Protein AF-A0A7C1AAB8-F1 (afdb_monomer_lite)

Radius of gyration: 16.49 Å; chains: 1; bounding box: 40×40×43 Å

Secondary structure (DSSP, 8-state):
--HHHHHHHHHHHHHHHHHHHIIIIIHHH-S--TT--HHHHHHHHHHHHHHHHHHHHHHHHTT--HHHHHHHHHHHHHHHIIIIIS--TTSSTTHHHHIIIIIIIIIIIIIIIIIIHHHHHHHS-HHHHHHHHHHHHHHHHHHHHHHHHHH-----HHHHHHHHHHHHHHHHH-

Sequence (174 aa):
MNAARLLRRTVAIGALGAISVVYSEALFWARWRPDDSVGGYLVTWAAYSLVAYLTLTAIEHFGVRGVLGIALAGAVFGWLVEGAVAVTLYEDLPWSISWTPLAWHGLFTVVFGWFLVPRALAAWPLRRLVRWSVLVGAVWGIWAITWRAQDGSWTPISSFGFFAFGAAAVLVLG

Foldseek 3Di:
DDPVVVVVLLVVLLLLLLLLCLQQPCLQQLFDDPPDDPVLVVVSSVQSSVLSVVLVVVCVVVVQDDLVSQLVSQLSSLCCCCVPPVVQCPVDPPCSSDPSSRVRSRCRSRVVRVPVVVVCVVPPDPVVVVVVVVVSLVVSVVSNCVVVVVVVDDQDPVRSVVSVVVSVVSNVVD

Structure (mmCIF, N/CA/C/O backbone):
data_AF-A0A7C1AAB8-F1
#
_entry.id   AF-A0A7C1AAB8-F1
#
loop_
_atom_site.group_PDB
_atom_site.id
_atom_site.type_symbol
_atom_site.label_atom_id
_atom_site.label_alt_id
_atom_site.label_comp_id
_atom_site.label_asym_id
_atom_site.label_entity_id
_atom_site.label_seq_id
_atom_site.pdbx_PDB_ins_code
_atom_site.Cartn_x
_atom_site.Cartn_y
_atom_site.Cartn_z
_atom_site.occupancy
_atom_site.B_iso_or_equiv
_atom_site.auth_seq_id
_atom_site.auth_comp_id
_atom_site.auth_asym_id
_atom_site.auth_atom_id
_atom_site.pdbx_PDB_model_num
ATOM 1 N N . MET A 1 1 ? -8.752 21.338 20.020 1.00 67.25 1 MET A N 1
ATOM 2 C CA . MET A 1 1 ? -8.125 19.992 20.013 1.00 67.25 1 MET A CA 1
ATOM 3 C C . MET A 1 1 ? -6.715 20.132 20.584 1.00 67.25 1 MET A C 1
ATOM 5 O O . MET A 1 1 ? -6.028 21.041 20.151 1.00 67.25 1 MET A O 1
ATOM 9 N N . ASN A 1 2 ? -6.295 19.336 21.577 1.00 90.00 2 ASN A N 1
ATOM 10 C CA . ASN A 1 2 ? -4.953 19.478 22.180 1.00 90.00 2 ASN A CA 1
ATOM 11 C C . ASN A 1 2 ? -3.857 19.031 21.182 1.00 90.00 2 ASN A C 1
ATOM 13 O O . ASN A 1 2 ? -4.051 18.033 20.482 1.00 90.00 2 ASN A O 1
ATOM 17 N N . ALA A 1 3 ? -2.725 19.742 21.137 1.00 89.50 3 ALA A N 1
ATOM 18 C CA . ALA A 1 3 ? -1.562 19.482 20.284 1.00 89.50 3 ALA A CA 1
ATOM 19 C C . ALA A 1 3 ? -1.106 18.011 20.305 1.00 89.50 3 ALA A C 1
ATOM 21 O O . ALA A 1 3 ? -0.850 17.431 19.253 1.00 89.50 3 ALA A O 1
ATOM 22 N N . ALA A 1 4 ? -1.118 17.359 21.472 1.00 90.62 4 ALA A N 1
ATOM 23 C CA . ALA A 1 4 ? -0.752 15.945 21.591 1.00 90.62 4 ALA A CA 1
ATOM 24 C C . ALA A 1 4 ? -1.684 15.002 20.801 1.00 90.62 4 ALA A C 1
ATOM 26 O O . ALA A 1 4 ? -1.244 13.988 20.259 1.00 90.62 4 ALA A O 1
ATOM 27 N N . ARG A 1 5 ? -2.982 15.329 20.709 1.00 91.06 5 ARG A N 1
ATOM 28 C CA . ARG A 1 5 ? -3.957 14.541 19.937 1.00 91.06 5 ARG A CA 1
ATOM 29 C C . ARG A 1 5 ? -3.778 14.758 18.436 1.00 91.06 5 ARG A C 1
ATOM 31 O O . ARG A 1 5 ? -3.906 13.798 17.682 1.00 91.06 5 ARG A O 1
ATOM 38 N N . LEU A 1 6 ? -3.487 15.992 18.021 1.00 90.81 6 LEU A N 1
ATOM 39 C CA . LEU A 1 6 ? -3.188 16.303 16.624 1.00 90.81 6 LEU A CA 1
ATOM 40 C C . LEU A 1 6 ? -1.941 15.542 16.166 1.00 90.81 6 LEU A C 1
ATOM 42 O O . LEU A 1 6 ? -2.015 14.813 15.186 1.00 90.81 6 LEU A O 1
ATOM 46 N N . LEU A 1 7 ? -0.852 15.618 16.939 1.00 92.25 7 LEU A N 1
ATOM 47 C CA . LEU A 1 7 ? 0.397 14.921 16.634 1.00 92.25 7 LEU A CA 1
ATOM 48 C C . LEU A 1 7 ? 0.189 13.410 16.473 1.00 92.25 7 LEU A C 1
ATOM 50 O O . LEU A 1 7 ? 0.612 12.840 15.474 1.00 92.25 7 LEU A O 1
ATOM 54 N N . ARG A 1 8 ? -0.518 12.761 17.410 1.00 91.50 8 ARG A N 1
ATOM 55 C CA . ARG A 1 8 ? -0.819 11.320 17.311 1.00 91.50 8 ARG A CA 1
ATOM 56 C C . ARG A 1 8 ? -1.592 10.964 16.043 1.00 91.50 8 ARG A C 1
ATOM 58 O O . ARG A 1 8 ? -1.302 9.941 15.436 1.00 91.50 8 ARG A O 1
ATOM 65 N N . ARG A 1 9 ? -2.566 11.791 15.645 1.00 91.06 9 ARG A N 1
ATOM 66 C CA . ARG A 1 9 ? -3.333 11.578 14.407 1.00 91.06 9 ARG A CA 1
ATOM 67 C C . ARG A 1 9 ? -2.448 11.724 13.178 1.00 91.06 9 ARG A C 1
ATOM 69 O O . ARG A 1 9 ? -2.485 10.855 12.320 1.00 91.06 9 ARG A O 1
ATOM 76 N N . THR A 1 10 ? -1.632 12.773 13.120 1.00 93.44 10 THR A N 1
ATOM 77 C CA . THR A 1 10 ? -0.701 12.997 12.009 1.00 93.44 10 THR A CA 1
ATOM 78 C C . THR A 1 10 ? 0.292 11.847 11.871 1.00 93.44 10 THR A C 1
ATOM 80 O O . THR A 1 10 ? 0.478 11.343 10.770 1.00 93.44 10 THR A O 1
ATOM 83 N N . VAL A 1 11 ? 0.874 11.381 12.981 1.00 93.69 11 VAL A N 1
ATOM 84 C CA . VAL A 1 11 ? 1.791 10.231 12.980 1.00 93.69 11 VAL A CA 1
ATOM 85 C C . VAL A 1 11 ? 1.079 8.963 12.514 1.00 93.69 11 VAL A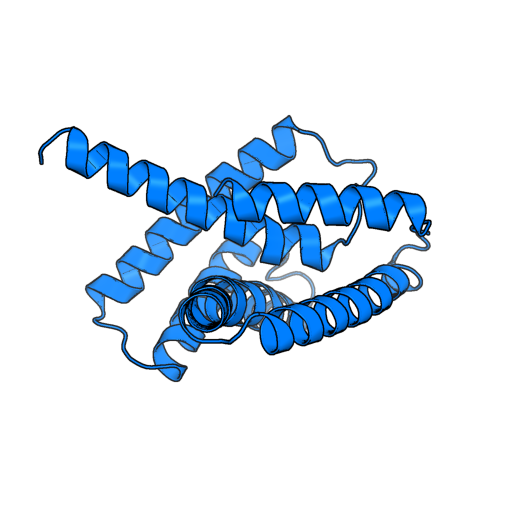 C 1
ATOM 87 O O . VAL A 1 11 ? 1.595 8.278 11.643 1.00 93.69 11 VAL A O 1
ATOM 90 N N . ALA A 1 12 ? -0.125 8.677 13.021 1.00 92.38 12 ALA A N 1
ATOM 91 C CA . ALA A 1 12 ? -0.886 7.497 12.608 1.00 92.38 12 ALA A CA 1
ATOM 92 C C . ALA A 1 12 ? -1.261 7.523 11.115 1.00 92.38 12 ALA A C 1
ATOM 94 O O . ALA A 1 12 ? -1.197 6.496 10.446 1.00 92.38 12 ALA A O 1
ATOM 95 N N . ILE A 1 13 ? -1.624 8.692 10.580 1.00 95.38 13 ILE A N 1
ATOM 96 C CA . ILE A 1 13 ? -1.908 8.867 9.150 1.00 95.38 13 ILE A CA 1
ATOM 97 C C . ILE A 1 13 ? -0.631 8.674 8.324 1.00 95.38 13 ILE A C 1
ATOM 99 O O . ILE A 1 13 ? -0.667 7.976 7.316 1.00 95.38 13 ILE A O 1
ATOM 103 N N . GLY A 1 14 ? 0.496 9.243 8.762 1.00 96.12 14 GLY A N 1
ATOM 104 C CA . GLY A 1 14 ? 1.788 9.081 8.093 1.00 96.12 14 GLY A CA 1
ATOM 105 C C . GLY A 1 14 ? 2.273 7.629 8.085 1.00 96.12 14 GLY A C 1
ATOM 106 O O . GLY A 1 14 ? 2.720 7.140 7.049 1.00 96.12 14 GLY A O 1
ATOM 107 N N . ALA A 1 15 ? 2.122 6.921 9.204 1.00 94.75 15 ALA A N 1
ATOM 108 C CA . ALA A 1 15 ? 2.376 5.487 9.315 1.00 94.75 15 ALA A CA 1
ATOM 109 C C . ALA A 1 15 ? 1.510 4.686 8.336 1.00 94.75 15 ALA A C 1
ATOM 111 O O . ALA A 1 15 ? 2.015 3.874 7.563 1.00 94.75 15 ALA A O 1
ATOM 112 N N . LEU A 1 16 ? 0.205 4.971 8.297 1.00 94.88 16 LEU A N 1
ATOM 113 C CA . LEU A 1 16 ? -0.710 4.299 7.381 1.00 94.88 16 LEU A CA 1
ATOM 114 C C . LEU A 1 16 ? -0.386 4.601 5.914 1.00 94.88 16 LEU A C 1
ATOM 116 O O . LEU A 1 16 ? -0.481 3.713 5.069 1.00 94.88 16 LEU A O 1
ATOM 120 N N . GLY A 1 17 ? 0.050 5.823 5.607 1.00 96.69 17 GLY A N 1
ATOM 121 C CA . GLY A 1 17 ? 0.579 6.187 4.298 1.00 96.69 17 GLY A CA 1
ATOM 122 C C . GLY A 1 17 ? 1.818 5.371 3.932 1.00 96.69 17 GLY A C 1
ATOM 123 O O . GLY A 1 17 ? 1.878 4.830 2.833 1.00 96.69 17 GLY A O 1
ATOM 124 N N . ALA A 1 18 ? 2.770 5.201 4.855 1.00 96.00 18 ALA A N 1
ATOM 125 C CA . ALA A 1 18 ? 3.978 4.401 4.635 1.00 96.00 18 ALA A CA 1
ATOM 126 C C . ALA A 1 18 ? 3.652 2.918 4.396 1.00 96.00 18 ALA A C 1
ATOM 128 O O . ALA A 1 18 ? 4.129 2.326 3.428 1.00 96.00 18 ALA A O 1
ATOM 129 N N . ILE A 1 19 ? 2.759 2.348 5.213 1.00 95.62 19 ILE A N 1
ATOM 130 C CA . ILE A 1 19 ? 2.196 1.006 5.007 1.00 95.62 19 ILE A CA 1
ATOM 131 C C . ILE A 1 19 ? 1.572 0.907 3.613 1.00 95.62 19 ILE A C 1
ATOM 133 O O . ILE A 1 19 ? 1.798 -0.064 2.892 1.00 95.62 19 ILE A O 1
ATOM 137 N N . SER A 1 20 ? 0.816 1.927 3.211 1.00 96.88 20 SER A N 1
ATOM 138 C CA . SER A 1 20 ? 0.129 1.929 1.925 1.00 96.88 20 SER A CA 1
ATOM 139 C C . SER A 1 20 ? 1.083 1.993 0.739 1.00 96.88 20 SER A C 1
ATOM 141 O O . SER A 1 20 ? 0.846 1.282 -0.232 1.00 96.88 20 SER A O 1
ATOM 143 N N . VAL A 1 21 ? 2.174 2.761 0.828 1.00 96.44 21 VAL A N 1
ATOM 144 C CA . VAL A 1 21 ? 3.249 2.768 -0.180 1.00 96.44 21 VAL A CA 1
ATOM 145 C C . VAL A 1 21 ? 3.896 1.391 -0.291 1.00 96.44 21 VAL A C 1
ATOM 147 O O . VAL A 1 21 ? 4.138 0.919 -1.398 1.00 96.44 21 VAL A O 1
ATOM 150 N N . VAL A 1 22 ? 4.143 0.702 0.827 1.00 95.56 22 VAL A N 1
ATOM 151 C CA . VAL A 1 22 ? 4.728 -0.644 0.774 1.00 95.56 22 VAL A CA 1
ATOM 152 C C . VAL A 1 22 ? 3.785 -1.624 0.077 1.00 95.56 22 VAL A C 1
ATOM 154 O O . VAL A 1 22 ? 4.197 -2.285 -0.872 1.00 95.56 22 VAL A O 1
ATOM 157 N N . TYR A 1 23 ? 2.522 -1.707 0.500 1.00 95.56 23 TYR A N 1
ATOM 158 C CA . TYR A 1 23 ? 1.575 -2.659 -0.092 1.00 95.56 23 TYR A CA 1
ATOM 159 C C . TYR A 1 23 ? 1.137 -2.301 -1.513 1.00 95.56 23 TYR A C 1
ATOM 161 O O . TYR A 1 23 ? 0.855 -3.206 -2.295 1.00 95.56 23 TYR A O 1
ATOM 169 N N . SER A 1 24 ? 1.127 -1.016 -1.861 1.00 95.56 24 SER A N 1
ATOM 170 C CA . SER A 1 24 ? 0.674 -0.564 -3.177 1.00 95.56 24 SER A CA 1
ATOM 171 C C . SER A 1 24 ? 1.789 -0.468 -4.198 1.00 95.56 24 SER A C 1
ATOM 173 O O . SER A 1 24 ? 1.607 -0.932 -5.308 1.00 95.56 24 SER A O 1
ATOM 175 N N . GLU A 1 25 ? 2.931 0.118 -3.841 1.00 95.00 25 GLU A N 1
ATOM 176 C CA . GLU A 1 25 ? 4.015 0.385 -4.790 1.00 95.00 25 GLU A CA 1
ATOM 177 C C . GLU A 1 25 ? 5.107 -0.666 -4.656 1.00 95.00 25 GLU A C 1
ATOM 179 O O . GLU A 1 25 ? 5.440 -1.347 -5.622 1.00 95.00 25 GLU A O 1
ATOM 184 N N . ALA A 1 26 ? 5.648 -0.856 -3.449 1.00 94.19 26 ALA A N 1
ATOM 185 C CA . ALA A 1 26 ? 6.781 -1.759 -3.276 1.00 94.19 26 ALA A CA 1
ATOM 186 C C . ALA A 1 26 ? 6.390 -3.206 -3.602 1.00 94.19 26 ALA A C 1
ATOM 188 O O . ALA A 1 26 ? 7.099 -3.881 -4.347 1.00 94.19 26 ALA A O 1
ATOM 189 N N . LEU A 1 27 ? 5.241 -3.680 -3.115 1.00 93.94 27 LEU A N 1
ATOM 190 C CA . LEU A 1 27 ? 4.762 -5.016 -3.455 1.00 93.94 27 LEU A CA 1
ATOM 191 C C . LEU A 1 27 ? 4.413 -5.153 -4.943 1.00 93.94 27 LEU A C 1
ATOM 193 O O . LEU A 1 27 ? 4.680 -6.210 -5.513 1.00 93.94 27 LEU A O 1
ATOM 197 N N . PHE A 1 28 ? 3.871 -4.105 -5.575 1.00 93.56 28 PHE A N 1
ATOM 198 C CA . PHE A 1 28 ? 3.532 -4.129 -6.999 1.00 93.56 28 PHE A CA 1
ATOM 199 C C . PHE A 1 28 ? 4.781 -4.178 -7.871 1.00 93.56 28 PHE A C 1
ATOM 201 O O . PHE A 1 28 ? 4.947 -5.131 -8.621 1.00 93.56 28 PHE A O 1
ATOM 208 N N . TRP A 1 29 ? 5.693 -3.218 -7.737 1.00 93.19 29 TRP A N 1
ATOM 209 C CA . TRP A 1 29 ? 6.875 -3.122 -8.595 1.00 93.19 29 TRP A CA 1
ATOM 210 C C . TRP A 1 29 ? 7.962 -4.128 -8.227 1.00 93.19 29 TRP A C 1
ATOM 212 O O . TRP A 1 29 ? 8.724 -4.555 -9.091 1.00 93.19 29 TRP A O 1
ATOM 222 N N . ALA A 1 30 ? 8.043 -4.518 -6.952 1.00 92.88 30 ALA A N 1
ATOM 223 C CA . ALA A 1 30 ? 8.992 -5.499 -6.422 1.00 92.88 30 ALA A CA 1
ATOM 224 C C . ALA A 1 30 ? 10.479 -5.194 -6.705 1.00 92.88 30 ALA A C 1
ATOM 226 O O . ALA A 1 30 ? 11.336 -6.076 -6.600 1.00 92.88 30 ALA A O 1
ATOM 227 N N . ARG A 1 31 ? 10.801 -3.950 -7.071 1.00 92.19 31 ARG A N 1
ATOM 228 C CA . ARG A 1 31 ? 12.157 -3.459 -7.311 1.00 92.19 31 ARG A CA 1
ATOM 229 C C . ARG A 1 31 ? 12.200 -1.937 -7.270 1.00 92.19 31 ARG A C 1
ATOM 231 O O . ARG A 1 31 ? 11.181 -1.273 -7.424 1.00 92.19 31 ARG A O 1
ATOM 238 N N . TRP A 1 32 ? 13.418 -1.413 -7.191 1.00 90.88 32 TRP A N 1
ATOM 239 C CA . TRP A 1 32 ? 13.707 -0.030 -7.545 1.00 90.88 32 TRP A CA 1
ATOM 240 C C . TRP A 1 32 ? 13.734 0.121 -9.070 1.00 90.88 32 TRP A C 1
ATOM 242 O O . TRP A 1 32 ? 14.438 -0.633 -9.751 1.00 90.88 32 TRP A O 1
ATOM 252 N N . ARG A 1 33 ? 12.971 1.069 -9.612 1.00 90.38 33 ARG A N 1
ATOM 253 C CA . ARG A 1 33 ? 12.925 1.362 -11.052 1.00 90.38 33 ARG A CA 1
ATOM 254 C C . ARG A 1 33 ? 13.932 2.459 -11.422 1.00 90.38 33 ARG A C 1
ATOM 256 O O . ARG A 1 33 ? 14.304 3.246 -10.558 1.00 90.38 33 ARG A O 1
ATOM 263 N N . PRO A 1 34 ? 14.376 2.547 -12.688 1.00 87.69 34 PRO A N 1
ATOM 264 C CA . PRO A 1 34 ? 15.321 3.582 -13.116 1.00 87.69 34 PRO A CA 1
ATOM 265 C C . PRO A 1 34 ? 14.859 5.015 -12.815 1.00 87.69 34 PRO A C 1
ATOM 267 O O . PRO A 1 34 ? 15.679 5.845 -12.437 1.00 87.69 34 PRO A O 1
ATOM 270 N N . ASP A 1 35 ? 13.552 5.268 -12.917 1.00 89.56 35 ASP A N 1
ATOM 271 C CA . ASP A 1 35 ? 12.951 6.590 -12.699 1.00 89.56 35 ASP A CA 1
ATOM 272 C C . ASP A 1 35 ? 12.564 6.850 -11.232 1.00 89.56 35 ASP A C 1
ATOM 274 O O . ASP A 1 35 ? 12.103 7.940 -10.880 1.00 89.56 35 ASP A O 1
ATOM 278 N N . ASP A 1 36 ? 12.752 5.863 -10.351 1.00 92.44 36 ASP A N 1
ATOM 279 C CA . ASP A 1 36 ? 12.470 6.032 -8.933 1.00 92.44 36 ASP A CA 1
ATOM 280 C C . ASP A 1 36 ? 13.515 6.952 -8.284 1.00 92.44 36 ASP A C 1
ATOM 282 O O . ASP A 1 36 ? 14.723 6.873 -8.525 1.00 92.44 36 ASP A O 1
ATOM 286 N N . SER A 1 37 ? 13.048 7.807 -7.377 1.00 94.81 37 SER A N 1
ATOM 287 C CA . SER A 1 37 ? 13.895 8.679 -6.568 1.00 94.81 37 SER A CA 1
ATOM 288 C C . SER A 1 37 ? 13.368 8.762 -5.142 1.00 94.81 37 SER A C 1
ATOM 290 O O . SER A 1 37 ? 12.173 8.604 -4.893 1.00 94.81 37 SER A O 1
ATOM 292 N N . VAL A 1 38 ? 14.248 9.065 -4.184 1.00 92.38 38 VAL A N 1
ATOM 293 C CA . VAL A 1 38 ? 13.840 9.270 -2.782 1.00 92.38 38 VAL A CA 1
ATOM 294 C C . VAL A 1 38 ? 12.808 10.397 -2.676 1.00 92.38 38 VAL A C 1
ATOM 296 O O . VAL A 1 38 ? 11.811 10.252 -1.977 1.00 92.38 38 VAL A O 1
ATOM 299 N N . GLY A 1 39 ? 13.003 11.495 -3.418 1.00 95.44 39 GLY A N 1
ATOM 300 C CA . GLY A 1 39 ? 12.033 12.590 -3.492 1.00 95.44 39 GLY A CA 1
ATOM 301 C C . GLY A 1 39 ? 10.676 12.133 -4.035 1.00 95.44 39 GLY A C 1
ATOM 302 O O . GLY A 1 39 ? 9.647 12.458 -3.448 1.00 95.44 39 GLY A O 1
ATOM 303 N N . GLY A 1 40 ? 10.673 11.310 -5.088 1.00 94.69 40 GLY A N 1
ATOM 304 C CA . GLY A 1 40 ? 9.459 10.698 -5.632 1.00 94.69 40 GLY A CA 1
ATOM 305 C C . GLY A 1 40 ? 8.730 9.825 -4.610 1.00 94.69 40 GLY A C 1
ATOM 306 O O . GLY A 1 40 ? 7.521 9.970 -4.432 1.00 94.69 40 GLY A O 1
ATOM 307 N N . TYR A 1 41 ? 9.453 8.989 -3.858 1.00 93.19 41 TYR A N 1
ATOM 308 C CA . TYR A 1 41 ? 8.863 8.182 -2.783 1.00 93.19 41 TYR A CA 1
ATOM 309 C C . TYR A 1 41 ? 8.302 9.031 -1.636 1.00 93.19 41 TYR A C 1
ATOM 311 O O . TYR A 1 41 ? 7.264 8.675 -1.085 1.00 93.19 41 TYR A O 1
ATOM 319 N N . LEU A 1 42 ? 8.924 10.164 -1.291 1.00 95.56 42 LEU A N 1
ATOM 320 C CA . LEU A 1 42 ? 8.390 11.085 -0.278 1.00 95.56 42 LEU A CA 1
ATOM 321 C C . LEU A 1 42 ? 7.092 11.761 -0.735 1.00 95.56 42 LEU A C 1
ATOM 323 O O . LEU A 1 42 ? 6.149 11.869 0.049 1.00 95.56 42 LEU A O 1
ATOM 327 N N . VAL A 1 43 ? 7.021 12.183 -2.001 1.00 96.50 43 VAL A N 1
ATOM 328 C CA . VAL A 1 43 ? 5.789 12.732 -2.591 1.00 96.50 43 VAL A CA 1
ATOM 329 C C . VAL A 1 43 ? 4.699 11.664 -2.633 1.00 96.50 43 VAL A C 1
ATOM 331 O O . VAL A 1 43 ? 3.571 11.919 -2.214 1.00 96.50 43 VAL A O 1
ATOM 334 N N . THR A 1 44 ? 5.054 10.449 -3.053 1.00 95.69 44 THR A N 1
ATOM 335 C CA . THR A 1 44 ? 4.146 9.296 -3.074 1.00 95.69 44 THR A CA 1
ATOM 336 C C . THR A 1 44 ? 3.630 9.006 -1.666 1.00 95.69 44 THR A C 1
ATOM 338 O O . THR A 1 44 ? 2.426 8.951 -1.449 1.00 95.69 44 THR A O 1
ATOM 341 N N . TRP A 1 45 ? 4.504 8.945 -0.662 1.00 96.50 45 TRP A N 1
ATOM 342 C CA . TRP A 1 45 ? 4.115 8.783 0.739 1.00 96.50 45 TRP A CA 1
ATOM 343 C C . TRP A 1 45 ? 3.150 9.870 1.229 1.00 96.50 45 TRP A C 1
ATOM 345 O O . TRP A 1 45 ? 2.164 9.552 1.900 1.00 96.50 45 TRP A O 1
ATOM 355 N N . ALA A 1 46 ? 3.383 11.137 0.880 1.00 97.44 46 ALA A 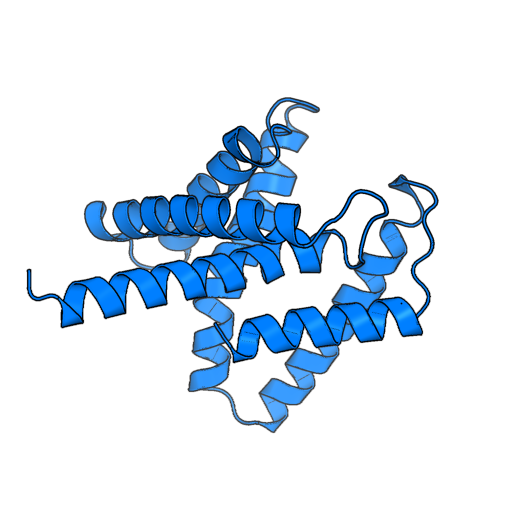N 1
ATOM 356 C CA . ALA A 1 46 ? 2.478 12.227 1.234 1.00 97.44 46 ALA A CA 1
ATOM 357 C C . ALA A 1 46 ? 1.102 12.075 0.560 1.00 97.44 46 ALA A C 1
ATOM 359 O O . ALA A 1 46 ? 0.074 12.222 1.226 1.00 97.44 46 ALA A O 1
ATOM 360 N N . ALA A 1 47 ? 1.071 11.716 -0.728 1.00 97.62 47 ALA A N 1
ATOM 361 C CA . ALA A 1 47 ? -0.164 11.451 -1.464 1.00 97.62 47 ALA A CA 1
ATOM 362 C C . ALA A 1 47 ? -0.942 10.277 -0.849 1.00 97.62 47 ALA A C 1
ATOM 364 O O . ALA A 1 47 ? -2.121 10.406 -0.524 1.00 97.62 47 ALA A O 1
ATOM 365 N N . TYR A 1 48 ? -0.263 9.164 -0.577 1.00 97.56 48 TYR A N 1
ATOM 366 C CA . TYR A 1 48 ? -0.846 7.992 0.071 1.00 97.56 48 TYR A CA 1
ATOM 367 C C . TYR A 1 48 ? -1.339 8.285 1.493 1.00 97.56 48 TYR A C 1
ATOM 369 O O . TYR A 1 48 ? -2.389 7.786 1.889 1.00 97.56 48 TYR A O 1
ATOM 377 N N . SER A 1 49 ? -0.642 9.137 2.248 1.00 97.44 49 SER A N 1
ATOM 378 C CA . SER A 1 49 ? -1.092 9.603 3.567 1.00 97.44 49 SER A CA 1
ATOM 379 C C . SER A 1 49 ? -2.386 10.419 3.470 1.00 97.44 49 SER A C 1
ATOM 381 O O . SER A 1 49 ? -3.298 10.236 4.277 1.00 97.44 49 SER A O 1
ATOM 383 N N . LEU A 1 50 ? -2.506 11.290 2.461 1.00 97.44 50 LEU A N 1
ATOM 384 C CA . LEU A 1 50 ? -3.731 12.049 2.203 1.00 97.44 50 LEU A CA 1
ATOM 385 C C . LEU A 1 50 ? -4.893 11.124 1.819 1.00 97.44 50 LEU A C 1
ATOM 387 O O . LEU A 1 50 ? -5.969 11.221 2.408 1.00 97.44 50 LEU A O 1
ATOM 391 N N . VAL A 1 51 ? -4.683 10.194 0.884 1.00 97.75 51 VAL A N 1
ATOM 392 C CA . VAL A 1 51 ? -5.721 9.230 0.478 1.00 97.75 51 VAL A CA 1
ATOM 393 C C . VAL A 1 51 ? -6.121 8.331 1.654 1.00 97.75 51 VAL A C 1
ATOM 395 O O . VAL A 1 51 ? -7.310 8.066 1.856 1.00 97.75 51 VAL A O 1
ATOM 398 N N . ALA A 1 52 ? -5.160 7.926 2.490 1.00 96.44 52 ALA A N 1
ATOM 399 C CA . ALA A 1 52 ? -5.429 7.169 3.706 1.00 96.44 52 ALA A CA 1
ATOM 400 C C . ALA A 1 52 ? -6.296 7.960 4.695 1.00 96.44 52 ALA A C 1
ATOM 402 O O . ALA A 1 52 ? -7.285 7.434 5.207 1.00 96.44 52 ALA A O 1
ATOM 403 N N . TYR A 1 53 ? -5.989 9.242 4.909 1.00 96.44 53 TYR A N 1
ATOM 404 C CA . TYR A 1 53 ? -6.811 10.134 5.725 1.00 96.44 53 TYR A CA 1
ATOM 405 C C . TYR A 1 53 ? -8.244 10.263 5.194 1.00 96.44 53 TYR A C 1
ATOM 407 O O . TYR A 1 53 ? -9.193 10.123 5.969 1.00 96.44 53 TYR A O 1
ATOM 415 N N . LEU A 1 54 ? -8.418 10.492 3.889 1.00 96.12 54 LEU A N 1
ATOM 416 C CA . LEU A 1 54 ? -9.742 10.604 3.267 1.00 96.12 54 LEU A CA 1
ATOM 417 C C . LEU A 1 54 ? -10.543 9.306 3.427 1.00 96.12 54 LEU A C 1
ATOM 419 O O . LEU A 1 54 ? -11.712 9.337 3.807 1.00 96.12 54 LEU A O 1
ATOM 423 N N . THR A 1 55 ? -9.891 8.163 3.218 1.00 95.75 55 THR A N 1
ATOM 424 C CA . THR A 1 55 ? -10.515 6.839 3.335 1.00 95.75 55 THR A CA 1
ATOM 425 C C . THR A 1 55 ? -10.925 6.536 4.773 1.00 95.75 55 THR A C 1
ATOM 427 O O . THR A 1 55 ? -12.055 6.117 5.014 1.00 95.75 55 THR A O 1
ATOM 430 N N . LEU A 1 56 ? -10.049 6.790 5.752 1.00 93.75 56 LEU A N 1
ATOM 431 C CA . LEU A 1 56 ? -10.388 6.639 7.169 1.00 93.75 56 LEU A CA 1
ATOM 432 C C . LEU A 1 56 ? -11.518 7.581 7.588 1.00 93.75 56 LEU A C 1
ATOM 434 O O . LEU A 1 56 ? -12.409 7.168 8.326 1.00 93.75 56 LEU A O 1
ATOM 438 N N . THR A 1 57 ? -11.508 8.818 7.087 1.00 94.56 57 THR A N 1
ATOM 439 C CA . THR A 1 57 ? -12.580 9.789 7.334 1.00 94.56 57 THR A CA 1
ATOM 440 C C . THR A 1 57 ? -13.909 9.276 6.786 1.00 94.56 57 THR A C 1
ATOM 442 O O . THR A 1 57 ? -14.919 9.360 7.477 1.00 94.56 57 THR A O 1
ATOM 445 N N . ALA A 1 58 ? -13.922 8.680 5.590 1.00 93.56 58 ALA A N 1
ATOM 446 C CA . ALA A 1 58 ? -15.119 8.060 5.029 1.00 93.56 58 ALA A CA 1
ATOM 447 C C . ALA A 1 58 ? -15.583 6.849 5.860 1.00 93.56 58 ALA A C 1
ATOM 449 O O . ALA A 1 58 ? -16.762 6.750 6.193 1.00 93.56 58 ALA A O 1
ATOM 450 N N . ILE A 1 59 ? -14.662 5.960 6.250 1.00 94.50 59 ILE A N 1
ATOM 451 C CA . ILE A 1 59 ? -14.950 4.805 7.119 1.00 94.50 59 ILE A CA 1
ATOM 452 C C . ILE A 1 59 ? -15.608 5.259 8.427 1.00 94.50 59 ILE A C 1
ATOM 454 O O . ILE A 1 59 ? -16.616 4.683 8.837 1.00 94.50 59 ILE A O 1
ATOM 458 N N . GLU A 1 60 ? -15.052 6.287 9.071 1.00 94.38 60 GLU A N 1
ATOM 459 C CA . GLU A 1 60 ? -15.574 6.839 10.320 1.00 94.38 60 GLU A CA 1
ATOM 460 C C . GLU A 1 60 ? -16.938 7.509 10.108 1.00 94.38 60 GLU A C 1
ATOM 462 O O . GLU A 1 60 ? -17.890 7.195 10.821 1.00 94.38 60 GLU A O 1
ATOM 467 N N . HIS A 1 61 ? -17.056 8.379 9.100 1.00 96.06 61 HIS A N 1
ATOM 468 C CA . HIS A 1 61 ? -18.267 9.155 8.830 1.00 96.06 61 HIS A CA 1
ATOM 469 C C . HIS A 1 61 ? -19.471 8.277 8.470 1.00 96.06 61 HIS A C 1
ATOM 471 O O . HIS A 1 61 ? -20.563 8.484 8.993 1.00 96.06 61 HIS A O 1
ATOM 477 N N . PHE A 1 62 ? -19.270 7.267 7.620 1.00 95.31 62 PHE A N 1
ATOM 478 C CA . PHE A 1 62 ? -20.329 6.339 7.216 1.00 95.31 62 PHE A CA 1
ATOM 479 C C . PHE A 1 62 ? -20.500 5.160 8.183 1.00 95.31 62 PHE A C 1
ATOM 481 O O . PHE A 1 62 ? -21.320 4.277 7.937 1.00 95.31 62 PHE A O 1
ATOM 488 N N . GLY A 1 63 ? -19.740 5.121 9.284 1.00 95.06 63 GLY A N 1
ATOM 489 C CA . GLY A 1 63 ? -19.844 4.066 10.290 1.00 95.06 63 GLY A CA 1
ATOM 490 C C . GLY A 1 63 ? -19.570 2.672 9.724 1.00 95.06 63 GLY A C 1
ATOM 491 O O . GLY A 1 63 ? -20.233 1.708 10.112 1.00 95.06 63 GLY A O 1
ATOM 492 N N . VAL A 1 64 ? -18.615 2.562 8.796 1.00 93.81 64 VAL A N 1
ATOM 493 C CA . VAL A 1 64 ? -18.300 1.323 8.081 1.00 93.81 64 VAL A CA 1
ATO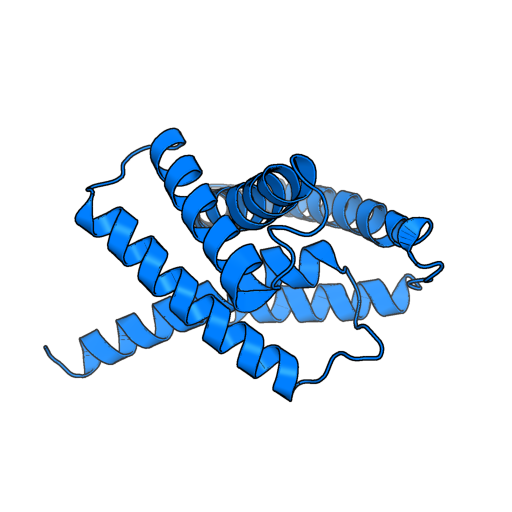M 494 C C . VAL A 1 64 ? -17.848 0.246 9.066 1.00 93.81 64 VAL A C 1
ATOM 496 O O . VAL A 1 64 ? -16.889 0.412 9.822 1.00 93.81 64 VAL A O 1
ATOM 499 N N . ARG A 1 65 ? -18.547 -0.893 9.051 1.00 90.12 65 ARG A N 1
ATOM 500 C CA . ARG A 1 65 ? -18.289 -2.041 9.928 1.00 90.12 65 ARG A CA 1
ATOM 501 C C . ARG A 1 65 ? -18.249 -3.332 9.116 1.00 90.12 65 ARG A C 1
ATOM 503 O O . ARG A 1 65 ? -19.015 -3.515 8.175 1.00 90.12 65 ARG A O 1
ATOM 510 N N . GLY A 1 66 ? -17.378 -4.252 9.525 1.00 90.81 66 GLY A N 1
ATOM 511 C CA . GLY A 1 66 ? -17.237 -5.565 8.894 1.00 90.81 66 GLY A CA 1
ATOM 512 C C . GLY A 1 66 ? -16.398 -5.566 7.612 1.00 90.81 66 GLY A C 1
ATOM 513 O O . GLY A 1 66 ? -15.999 -4.528 7.091 1.00 90.81 66 GLY A O 1
ATOM 514 N N . VAL A 1 67 ? -16.102 -6.770 7.120 1.00 89.88 67 VAL A N 1
ATOM 515 C CA . VAL A 1 67 ? -15.126 -6.990 6.037 1.00 89.88 67 VAL A CA 1
ATOM 516 C C . VAL A 1 67 ? -15.612 -6.445 4.692 1.00 89.88 67 VAL A C 1
ATOM 518 O O . VAL A 1 67 ? -14.828 -5.826 3.985 1.00 89.88 67 VAL A O 1
ATOM 521 N N . LEU A 1 68 ? -16.897 -6.609 4.356 1.00 93.25 68 LEU A N 1
ATOM 522 C CA . LEU A 1 68 ? -17.450 -6.103 3.091 1.00 93.25 68 LEU A CA 1
ATOM 523 C C . LEU A 1 68 ? -17.433 -4.573 3.029 1.00 93.25 68 LEU A C 1
ATOM 525 O O . LEU A 1 68 ? -17.048 -4.003 2.015 1.00 93.25 68 LEU A O 1
ATOM 529 N N . GLY A 1 69 ? -17.786 -3.905 4.130 1.00 94.19 69 GLY A N 1
ATOM 530 C CA . GLY A 1 69 ? -17.710 -2.449 4.213 1.00 94.19 69 GLY A CA 1
ATOM 531 C C . GLY A 1 69 ? -16.273 -1.938 4.072 1.00 94.19 69 GLY A C 1
ATOM 532 O O . GLY A 1 69 ? -16.025 -0.981 3.345 1.00 94.19 69 GLY A O 1
ATOM 533 N N . ILE A 1 70 ? -15.314 -2.619 4.705 1.00 93.38 70 ILE A N 1
ATOM 534 C CA . ILE A 1 70 ? -13.885 -2.320 4.550 1.00 93.38 70 ILE A CA 1
ATOM 535 C C . ILE A 1 70 ? -13.426 -2.532 3.101 1.00 93.38 70 ILE A C 1
ATOM 537 O O . ILE A 1 70 ? -12.671 -1.714 2.588 1.00 93.38 70 ILE A O 1
ATOM 541 N N . ALA A 1 71 ? -13.889 -3.588 2.427 1.00 94.06 71 ALA A N 1
ATOM 542 C CA . ALA A 1 71 ? -13.562 -3.832 1.023 1.00 94.06 71 ALA A CA 1
ATOM 543 C C . ALA A 1 71 ? -14.099 -2.719 0.106 1.00 94.06 71 ALA A C 1
ATOM 545 O O . ALA A 1 71 ? -13.379 -2.260 -0.776 1.00 94.06 71 ALA A O 1
ATOM 546 N N . LEU A 1 72 ? -15.317 -2.223 0.356 1.00 95.12 72 LEU A N 1
ATOM 547 C CA . LEU A 1 72 ? -15.877 -1.075 -0.368 1.00 95.12 72 LEU A CA 1
ATOM 548 C C . LEU A 1 72 ? -15.100 0.221 -0.095 1.00 95.12 72 LEU A C 1
ATOM 550 O O . LEU A 1 72 ? -14.821 0.975 -1.023 1.00 95.12 72 LEU A O 1
ATOM 554 N N . ALA A 1 73 ? -14.695 0.472 1.152 1.00 95.62 73 ALA A N 1
ATOM 555 C CA . ALA A 1 73 ? -13.817 1.600 1.465 1.00 95.62 73 ALA A CA 1
ATOM 556 C C . ALA A 1 73 ? -12.443 1.463 0.780 1.00 95.62 73 ALA A C 1
ATOM 558 O O . ALA A 1 73 ? -11.889 2.448 0.299 1.00 95.62 73 ALA A O 1
ATOM 559 N N . GLY A 1 74 ? -11.926 0.235 0.673 1.00 96.25 74 GLY A N 1
ATOM 560 C CA . GLY A 1 74 ? -10.734 -0.087 -0.108 1.00 96.25 74 GLY A CA 1
ATOM 561 C C . GLY A 1 74 ? -10.898 0.208 -1.599 1.00 96.25 74 GLY A C 1
ATOM 562 O O . GLY A 1 74 ? -9.978 0.737 -2.209 1.00 96.25 74 GLY A O 1
ATOM 563 N N . ALA A 1 75 ? -12.069 -0.049 -2.186 1.00 95.94 75 ALA A N 1
ATOM 564 C CA . ALA A 1 75 ? -12.342 0.323 -3.575 1.00 95.94 75 ALA A CA 1
ATOM 565 C C . ALA A 1 75 ? -12.225 1.842 -3.794 1.00 95.94 75 ALA A C 1
ATOM 567 O O . ALA A 1 75 ? -11.575 2.278 -4.740 1.00 95.94 75 ALA A O 1
ATOM 568 N N . VAL A 1 76 ? -12.778 2.647 -2.877 1.00 95.69 76 VAL A N 1
ATOM 569 C CA . VAL A 1 76 ? -12.641 4.115 -2.914 1.00 95.69 76 VAL A CA 1
ATOM 570 C C . VAL A 1 76 ? -11.177 4.533 -2.814 1.00 95.69 76 VAL A C 1
ATOM 572 O O . VAL A 1 76 ? -10.728 5.358 -3.606 1.00 95.69 76 VAL A O 1
ATOM 575 N N . PHE A 1 77 ? -10.422 3.942 -1.883 1.00 97.75 77 PHE A N 1
ATOM 576 C CA . PHE A 1 77 ? -8.982 4.171 -1.771 1.00 97.75 77 PHE A CA 1
ATOM 577 C C . PHE A 1 77 ? -8.269 3.877 -3.096 1.00 97.75 77 PHE A C 1
ATOM 579 O O . PHE A 1 77 ? -7.515 4.712 -3.588 1.00 97.75 77 PHE A O 1
ATOM 586 N N . GLY A 1 78 ? -8.545 2.722 -3.700 1.00 97.31 78 GLY A N 1
ATOM 587 C CA . GLY A 1 78 ? -7.903 2.310 -4.938 1.00 97.31 78 GLY A CA 1
ATOM 588 C C . GLY A 1 78 ? -8.228 3.202 -6.126 1.00 97.31 78 GLY A C 1
ATOM 589 O O . GLY A 1 78 ? -7.324 3.568 -6.869 1.00 97.31 78 GLY A O 1
ATOM 590 N N . TRP A 1 79 ? -9.483 3.627 -6.278 1.00 97.00 79 TRP A N 1
ATOM 591 C CA . TRP A 1 79 ? -9.851 4.583 -7.323 1.00 97.00 79 TRP A CA 1
ATOM 592 C C . TRP A 1 79 ? -9.228 5.961 -7.114 1.00 97.00 79 TRP A C 1
ATOM 594 O O . TRP A 1 79 ? -8.886 6.617 -8.091 1.00 97.00 79 TRP A O 1
ATOM 604 N N . LEU A 1 80 ? -9.050 6.408 -5.867 1.00 97.00 80 LEU A N 1
ATOM 605 C CA . LEU A 1 80 ? -8.342 7.658 -5.587 1.00 97.00 80 LEU A CA 1
ATOM 606 C C . LEU A 1 80 ? -6.856 7.550 -5.937 1.00 97.00 80 LEU A C 1
ATOM 608 O O . LEU A 1 80 ? -6.313 8.471 -6.541 1.00 97.00 80 LEU A O 1
ATOM 612 N N . VAL A 1 81 ? -6.207 6.434 -5.597 1.00 97.00 81 VAL A N 1
ATOM 613 C CA . VAL A 1 81 ? -4.809 6.192 -5.975 1.00 97.00 81 VAL A CA 1
ATOM 614 C C . VAL A 1 81 ? -4.667 6.163 -7.494 1.00 97.00 81 VAL A C 1
ATOM 616 O O . VAL A 1 81 ? -3.892 6.933 -8.053 1.00 97.00 81 VAL A O 1
ATOM 619 N N . GLU A 1 82 ? -5.461 5.355 -8.185 1.00 96.00 82 GLU A N 1
ATOM 620 C CA . GLU A 1 82 ? -5.321 5.192 -9.633 1.00 96.00 82 GLU A CA 1
ATOM 621 C C . GLU A 1 82 ? -5.811 6.397 -10.432 1.00 96.00 82 GLU A C 1
ATOM 623 O O . GLU A 1 82 ? -5.273 6.715 -11.488 1.00 96.00 82 GLU A O 1
ATOM 628 N N . GLY A 1 83 ? -6.819 7.106 -9.929 1.00 92.81 83 GLY A N 1
ATOM 629 C CA . GLY A 1 83 ? -7.375 8.282 -10.589 1.00 92.81 83 GLY A CA 1
ATOM 630 C C . GLY A 1 83 ? -6.570 9.560 -10.360 1.00 92.81 83 GLY A C 1
ATOM 631 O O . GLY A 1 83 ? -6.548 10.413 -11.242 1.00 92.81 83 GLY A O 1
ATOM 632 N N . ALA A 1 84 ? -5.930 9.717 -9.194 1.00 90.81 84 ALA A N 1
ATOM 633 C CA . ALA A 1 84 ? -5.289 10.978 -8.805 1.00 90.81 84 ALA A CA 1
ATOM 634 C C . ALA A 1 84 ? -3.781 10.881 -8.543 1.00 90.81 84 ALA A C 1
ATOM 636 O O . ALA A 1 84 ? -3.107 11.907 -8.597 1.00 90.81 84 ALA A O 1
ATOM 637 N N . VAL A 1 85 ? -3.249 9.693 -8.238 1.00 91.00 85 VAL A N 1
ATOM 638 C CA . VAL A 1 85 ? -1.817 9.498 -7.953 1.00 91.00 85 VAL A CA 1
ATOM 639 C C . VAL A 1 85 ? -1.114 8.873 -9.152 1.00 91.00 85 VAL A C 1
ATOM 641 O O . VAL A 1 85 ? -0.202 9.484 -9.698 1.00 91.00 85 VAL A O 1
ATOM 644 N N . ALA A 1 86 ? -1.550 7.686 -9.575 1.00 89.75 86 ALA A N 1
ATOM 645 C CA . ALA A 1 86 ? -0.954 6.979 -10.708 1.00 89.75 86 ALA A CA 1
ATOM 646 C C . ALA A 1 86 ? -1.486 7.482 -12.061 1.00 89.75 86 ALA A C 1
ATOM 648 O O . ALA A 1 86 ? -0.767 7.444 -13.053 1.00 89.75 86 ALA A O 1
ATOM 649 N N . VAL A 1 87 ? -2.715 8.016 -12.085 1.00 92.06 87 VAL A N 1
ATOM 650 C CA . VAL A 1 87 ? -3.385 8.574 -13.277 1.00 92.06 87 VAL A CA 1
ATOM 651 C C . VAL A 1 87 ? -3.628 7.517 -14.374 1.00 92.06 87 VAL A C 1
ATOM 653 O O . VAL A 1 87 ? -3.818 7.862 -15.535 1.00 92.06 87 VAL A O 1
ATOM 656 N N . THR A 1 88 ? -3.709 6.228 -14.013 1.00 90.88 88 THR A N 1
ATOM 657 C CA . THR A 1 88 ? -3.905 5.123 -14.978 1.00 90.88 88 THR A CA 1
ATOM 658 C C . THR A 1 88 ? -5.347 4.608 -15.061 1.00 90.88 88 THR A C 1
ATOM 660 O O . THR A 1 88 ? -5.680 3.774 -15.904 1.00 90.88 88 THR A O 1
ATOM 663 N N . LEU A 1 89 ? -6.255 5.132 -14.224 1.00 91.31 89 LEU A N 1
ATOM 664 C CA . LEU A 1 89 ? -7.616 4.600 -14.044 1.00 91.31 89 LEU A CA 1
ATOM 665 C C . LEU A 1 89 ? -8.417 4.412 -15.348 1.00 91.31 89 LEU A C 1
ATOM 667 O O . LEU A 1 89 ? -9.261 3.516 -15.434 1.00 91.31 89 LEU A O 1
ATOM 671 N N . TYR A 1 90 ? -8.161 5.234 -16.364 1.00 91.75 90 TYR A N 1
ATOM 672 C CA . TYR A 1 90 ? -8.909 5.255 -17.625 1.00 91.75 90 TYR A CA 1
ATOM 673 C C . TYR A 1 90 ? -8.099 4.783 -18.843 1.00 91.75 90 TYR A C 1
ATOM 675 O O . TYR A 1 90 ? -8.523 5.026 -19.971 1.00 91.75 90 TYR A O 1
ATOM 683 N N . GLU A 1 91 ? -6.957 4.123 -18.638 1.00 92.19 91 GLU A N 1
ATOM 684 C CA . GLU A 1 91 ? -6.067 3.715 -19.735 1.00 92.19 91 GLU A CA 1
ATOM 685 C C . GLU A 1 91 ? -6.554 2.480 -20.512 1.00 92.19 91 GLU A C 1
ATOM 687 O O . GLU A 1 91 ? -6.384 2.431 -21.728 1.00 92.19 91 GLU A O 1
ATOM 692 N N . ASP A 1 92 ? -7.188 1.505 -19.848 1.00 92.06 92 ASP A N 1
ATOM 693 C CA . ASP A 1 92 ? -7.592 0.226 -20.458 1.00 92.06 92 ASP A CA 1
ATOM 694 C C . ASP A 1 92 ? -8.913 -0.292 -19.867 1.00 92.06 92 ASP A C 1
ATOM 696 O O . ASP A 1 92 ? -8.962 -1.234 -19.072 1.00 92.06 92 ASP A O 1
ATOM 700 N N . LEU A 1 93 ? -10.024 0.371 -20.191 1.00 92.81 93 LEU A N 1
ATOM 701 C CA . LEU A 1 93 ? -11.336 -0.007 -19.662 1.00 92.81 93 LEU A CA 1
ATOM 702 C C . LEU A 1 93 ? -11.851 -1.327 -20.279 1.00 92.81 93 LEU A C 1
ATOM 704 O O . LEU A 1 93 ? -11.751 -1.519 -21.489 1.00 92.81 93 LEU A O 1
ATOM 708 N N . PRO A 1 94 ? -12.496 -2.212 -19.487 1.00 91.75 94 PRO A N 1
ATOM 709 C CA . PRO A 1 94 ? -12.874 -2.039 -18.080 1.00 91.75 94 PRO A CA 1
ATOM 710 C C . PRO A 1 94 ? -11.806 -2.528 -17.085 1.00 91.75 94 PRO A C 1
ATOM 712 O O . PRO A 1 94 ? -12.066 -2.574 -15.877 1.00 91.75 94 PRO A O 1
ATOM 715 N N . TRP A 1 95 ? -10.628 -2.937 -17.560 1.00 90.88 95 TRP A N 1
ATOM 716 C CA . TRP A 1 95 ? -9.612 -3.532 -16.704 1.00 90.88 95 TRP A CA 1
ATOM 717 C C . TRP A 1 95 ? -8.957 -2.522 -15.767 1.00 90.88 95 TRP A C 1
ATOM 719 O O . TRP A 1 95 ? -8.869 -2.792 -14.568 1.00 90.88 95 TRP A O 1
ATOM 729 N N . SER A 1 96 ? -8.600 -1.339 -16.265 1.00 90.19 96 SER A N 1
ATOM 730 C CA . SER A 1 96 ? -7.953 -0.273 -15.492 1.00 90.19 96 SER A CA 1
ATOM 731 C C . SER A 1 96 ? -8.831 0.291 -14.369 1.00 90.19 96 SER A C 1
ATOM 733 O O . SER A 1 96 ? -8.305 0.739 -13.357 1.00 90.19 96 SER A O 1
ATOM 735 N N . ILE A 1 97 ? -10.166 0.204 -14.479 1.00 92.38 97 ILE A N 1
ATOM 736 C CA . ILE A 1 97 ? -11.089 0.607 -13.399 1.00 92.38 97 ILE A CA 1
ATOM 737 C C . ILE A 1 97 ? -11.305 -0.492 -12.345 1.00 92.38 97 ILE A C 1
ATOM 739 O O . ILE A 1 97 ? -11.790 -0.214 -11.244 1.00 92.38 97 ILE A O 1
ATOM 743 N N . SER A 1 98 ? -10.942 -1.737 -12.671 1.00 93.00 98 SER A N 1
ATOM 744 C CA . SER A 1 98 ? -11.264 -2.918 -11.865 1.00 93.00 98 SER A CA 1
ATOM 745 C C . SER A 1 98 ? -10.034 -3.567 -11.236 1.00 93.00 98 SER A C 1
ATOM 747 O O . SER A 1 98 ? -9.986 -3.721 -10.023 1.00 93.00 98 SER A O 1
ATOM 749 N N . TRP A 1 99 ? -9.037 -3.975 -12.022 1.00 90.81 99 TRP A N 1
ATOM 750 C CA . TRP A 1 99 ? -7.937 -4.808 -11.530 1.00 90.81 99 TRP A CA 1
ATOM 751 C C . TRP A 1 99 ? -7.040 -4.064 -10.547 1.00 90.81 99 TRP A C 1
ATOM 753 O O . TRP A 1 99 ? -7.063 -4.362 -9.354 1.00 90.81 99 TRP A O 1
ATOM 763 N N . THR A 1 100 ? -6.272 -3.084 -11.016 1.00 92.50 100 THR A N 1
ATOM 764 C CA . THR A 1 100 ? -5.281 -2.394 -10.181 1.00 92.50 100 THR A CA 1
ATOM 765 C C . THR A 1 100 ? -5.927 -1.613 -9.030 1.00 92.50 100 THR A C 1
ATOM 767 O O . THR A 1 100 ? -5.523 -1.828 -7.880 1.00 92.50 100 THR A O 1
ATOM 770 N N . PRO A 1 101 ? -7.006 -0.828 -9.252 1.00 95.12 101 PRO A N 1
ATOM 771 C CA . PRO A 1 101 ? -7.677 -0.129 -8.163 1.00 95.12 101 PRO A CA 1
ATOM 772 C C . PRO A 1 101 ? -8.283 -1.087 -7.133 1.00 95.12 101 PRO A C 1
ATOM 774 O O . PRO A 1 101 ? -8.057 -0.923 -5.936 1.00 95.12 101 PRO A O 1
ATOM 777 N N . LEU A 1 102 ? -9.056 -2.097 -7.554 1.00 95.81 102 LEU A N 1
ATOM 778 C CA . LEU A 1 102 ? -9.820 -2.913 -6.603 1.00 95.81 102 LEU A CA 1
ATOM 779 C C . LEU A 1 102 ? -8.981 -4.041 -6.015 1.00 95.81 102 LEU A C 1
ATOM 781 O O . LEU A 1 102 ? -8.988 -4.225 -4.799 1.00 95.81 102 LEU A O 1
ATOM 785 N N . ALA A 1 103 ? -8.267 -4.804 -6.844 1.00 93.94 103 ALA A N 1
ATOM 786 C CA . ALA A 1 103 ? -7.494 -5.947 -6.372 1.00 93.94 103 ALA A CA 1
ATOM 787 C C . ALA A 1 103 ? -6.219 -5.497 -5.656 1.00 93.94 103 ALA A C 1
ATOM 789 O O . ALA A 1 103 ? -5.949 -5.962 -4.549 1.00 93.94 1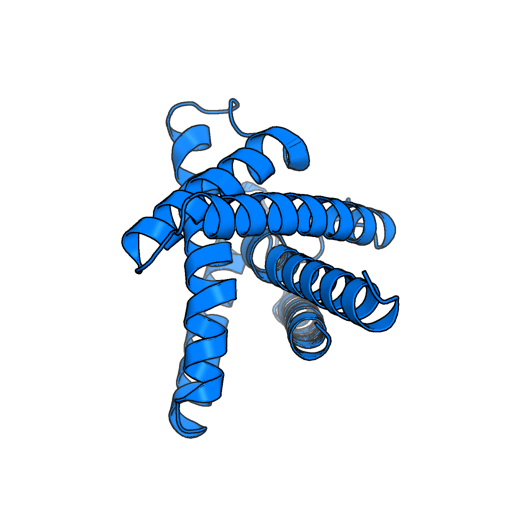03 ALA A O 1
ATOM 790 N N . TRP A 1 104 ? -5.454 -4.575 -6.242 1.00 94.69 104 TRP A N 1
ATOM 791 C CA . TRP A 1 104 ? -4.169 -4.177 -5.672 1.00 94.69 104 TRP A CA 1
ATOM 792 C C . TRP A 1 104 ? -4.337 -3.120 -4.577 1.00 94.69 104 TRP A C 1
ATOM 794 O O . TRP A 1 104 ? -4.161 -3.404 -3.390 1.00 94.69 104 TRP A O 1
ATOM 804 N N . HIS A 1 105 ? -4.782 -1.918 -4.932 1.00 96.88 105 HIS A N 1
ATOM 805 C CA . HIS A 1 105 ? -4.886 -0.827 -3.962 1.00 96.88 105 HIS A CA 1
ATOM 806 C C . HIS A 1 105 ? -6.041 -1.010 -2.964 1.00 96.88 105 HIS A C 1
ATOM 808 O O . HIS A 1 105 ? -5.935 -0.623 -1.803 1.00 96.88 105 HIS A O 1
ATOM 814 N N . GLY A 1 106 ? -7.144 -1.638 -3.365 1.00 96.12 106 GLY A N 1
ATOM 815 C CA . GLY A 1 106 ? -8.256 -1.924 -2.465 1.00 96.12 106 GLY A CA 1
ATOM 816 C C . GLY A 1 106 ? -8.002 -3.138 -1.575 1.00 96.12 106 GLY A C 1
ATOM 817 O O . GLY A 1 106 ? -7.890 -3.021 -0.352 1.00 96.12 106 GLY A O 1
ATOM 818 N N . LEU A 1 107 ? -7.935 -4.331 -2.167 1.00 94.31 107 LEU A N 1
ATOM 819 C CA . LEU A 1 107 ? -7.836 -5.574 -1.402 1.00 94.31 107 LEU A CA 1
ATOM 820 C C . LEU A 1 107 ? -6.449 -5.764 -0.778 1.00 94.31 107 LEU A C 1
ATOM 822 O O . LEU A 1 107 ? -6.372 -5.985 0.431 1.00 94.31 107 LEU A O 1
ATOM 826 N N . PHE A 1 108 ? -5.357 -5.678 -1.543 1.00 93.00 108 PHE A N 1
ATOM 827 C CA . PHE A 1 108 ? -4.021 -5.900 -0.975 1.00 93.00 108 PHE A CA 1
ATOM 828 C C . PHE A 1 108 ? -3.598 -4.783 -0.014 1.00 93.00 108 PHE A C 1
ATOM 830 O O . PHE A 1 108 ? -3.130 -5.065 1.091 1.00 93.00 108 PHE A O 1
ATOM 837 N N . THR A 1 109 ? -3.809 -3.519 -0.363 1.00 96.44 109 THR A N 1
ATOM 838 C CA . THR A 1 109 ? -3.362 -2.434 0.520 1.00 96.44 109 THR A CA 1
ATOM 839 C C . THR A 1 109 ? -4.291 -2.212 1.704 1.00 96.44 109 THR A C 1
ATOM 841 O O . THR A 1 109 ? -3.840 -2.270 2.850 1.00 96.44 109 THR A O 1
ATOM 844 N N . VAL A 1 110 ? -5.588 -1.999 1.472 1.00 96.00 110 VAL A N 1
ATOM 845 C CA . VAL A 1 110 ? -6.509 -1.691 2.573 1.00 96.00 110 VAL A CA 1
ATOM 846 C C . VAL A 1 110 ? -6.891 -2.958 3.329 1.00 96.00 110 VAL A C 1
ATOM 848 O O . VAL A 1 110 ? -6.604 -3.073 4.519 1.00 96.00 110 VAL A O 1
ATOM 851 N N . VAL A 1 111 ? -7.512 -3.945 2.676 1.00 94.19 111 VAL A N 1
ATOM 852 C CA . VAL A 1 111 ? -8.017 -5.130 3.399 1.00 94.19 111 VAL A CA 1
ATOM 853 C C . VAL A 1 111 ? -6.869 -5.940 4.002 1.00 94.19 111 VAL A C 1
ATOM 855 O O . VAL A 1 111 ? -6.900 -6.281 5.186 1.00 94.19 111 VAL A O 1
ATOM 858 N N . PHE A 1 112 ? -5.843 -6.252 3.217 1.00 92.56 112 PHE A N 1
ATOM 859 C CA . PHE A 1 112 ? -4.735 -7.063 3.697 1.00 92.56 112 PHE A CA 1
ATOM 860 C C . PHE A 1 112 ? -3.759 -6.240 4.545 1.00 92.56 112 PHE A C 1
ATOM 862 O O . PHE A 1 112 ? -3.563 -6.573 5.718 1.00 92.56 112 PHE A O 1
ATOM 869 N N . GLY A 1 113 ? -3.231 -5.139 4.006 1.00 93.31 113 GLY A N 1
ATOM 870 C CA . GLY A 1 113 ? -2.241 -4.287 4.667 1.00 93.31 113 GLY A CA 1
ATOM 871 C C . GLY A 1 113 ? -2.735 -3.619 5.950 1.00 93.31 113 GLY A C 1
ATOM 872 O O . GLY A 1 113 ? -2.108 -3.770 6.997 1.00 93.31 113 GLY A O 1
ATOM 873 N N . TRP A 1 114 ? -3.868 -2.912 5.915 1.00 94.19 114 TRP A N 1
ATOM 874 C CA . TRP A 1 114 ? -4.331 -2.149 7.086 1.00 94.19 114 TRP A CA 1
ATOM 875 C C . TRP A 1 114 ? -5.034 -3.012 8.131 1.00 94.19 114 TRP A C 1
ATOM 877 O O . TRP A 1 114 ? -5.067 -2.667 9.312 1.00 94.19 114 TRP A O 1
ATOM 887 N N . PHE A 1 115 ? -5.647 -4.118 7.709 1.00 90.94 115 PHE A N 1
ATOM 888 C CA . PHE A 1 115 ? -6.623 -4.823 8.535 1.00 90.94 115 PHE A CA 1
ATOM 889 C C . PHE A 1 115 ? -6.249 -6.272 8.849 1.00 90.94 115 PHE A C 1
ATOM 891 O O . PHE A 1 115 ? -6.438 -6.685 9.997 1.00 90.94 115 PHE A O 1
ATOM 898 N N . LEU A 1 116 ? -5.761 -7.066 7.894 1.00 90.69 116 LEU A N 1
ATOM 899 C CA . LEU A 1 116 ? -5.397 -8.462 8.168 1.00 90.69 116 LEU A CA 1
ATOM 900 C C . LEU A 1 116 ? -4.024 -8.573 8.828 1.00 90.69 116 LEU A C 1
ATOM 902 O O . LEU A 1 116 ? -3.901 -9.298 9.815 1.00 90.69 116 LEU A O 1
ATOM 906 N N . VAL A 1 117 ? -3.022 -7.835 8.340 1.00 90.94 117 VAL A N 1
ATOM 907 C CA . VAL A 1 117 ? -1.653 -7.910 8.874 1.00 90.94 117 VAL A CA 1
ATOM 908 C C . VAL A 1 117 ? -1.598 -7.506 10.351 1.00 90.94 117 VAL A C 1
ATOM 910 O O . VAL A 1 117 ? -1.123 -8.316 11.150 1.00 90.94 117 VAL A O 1
ATOM 913 N N . PRO A 1 118 ? -2.149 -6.353 10.789 1.00 90.44 118 PRO A N 1
ATOM 914 C CA . PRO A 1 118 ? -2.064 -5.971 12.199 1.00 90.44 118 PRO A CA 1
ATOM 915 C C . PRO A 1 118 ? -2.822 -6.939 13.114 1.00 90.44 118 PRO A C 1
ATOM 917 O O . PRO A 1 118 ? -2.364 -7.254 14.211 1.00 90.44 118 PRO A O 1
ATOM 920 N N . ARG A 1 119 ? -3.956 -7.484 12.649 1.00 91.69 119 ARG A N 1
ATOM 921 C CA . ARG A 1 119 ? -4.706 -8.508 13.394 1.00 91.69 119 ARG A CA 1
ATOM 922 C C . ARG A 1 119 ? -3.928 -9.814 13.520 1.00 91.69 119 ARG A C 1
ATOM 924 O O . ARG A 1 119 ? -3.958 -10.427 14.584 1.00 91.69 119 ARG A O 1
ATOM 931 N N . ALA A 1 120 ? -3.239 -10.239 12.463 1.00 92.81 120 ALA A N 1
ATOM 932 C CA . ALA 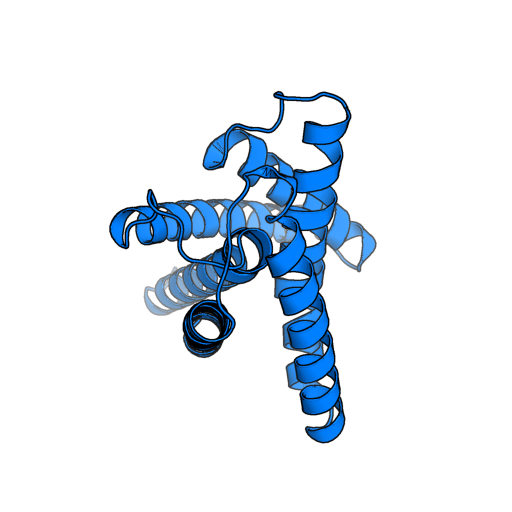A 1 120 ? -2.383 -11.418 12.504 1.00 92.81 120 ALA A CA 1
ATOM 933 C C . ALA A 1 120 ? -1.223 -11.215 13.487 1.00 92.81 120 ALA A C 1
ATOM 935 O O . ALA A 1 120 ? -1.002 -12.074 14.336 1.00 92.81 120 ALA A O 1
ATOM 936 N N . LEU A 1 121 ? -0.543 -10.066 13.434 1.00 92.12 121 LEU A N 1
ATOM 937 C CA . LEU A 1 121 ? 0.551 -9.727 14.352 1.00 92.12 121 LEU A CA 1
ATOM 938 C C . LEU A 1 121 ? 0.105 -9.700 15.820 1.00 92.12 121 LEU A C 1
ATOM 940 O O . LEU A 1 121 ? 0.846 -10.150 16.688 1.00 92.12 121 LEU A O 1
ATOM 944 N N . ALA A 1 122 ? -1.110 -9.223 16.097 1.00 94.75 122 ALA A N 1
ATOM 945 C CA . ALA A 1 122 ? -1.641 -9.154 17.456 1.00 94.75 122 ALA A CA 1
ATOM 946 C C . ALA A 1 122 ? -2.101 -10.511 18.021 1.00 94.75 122 ALA A C 1
ATOM 948 O O . ALA A 1 122 ? -2.108 -10.691 19.237 1.00 94.75 122 ALA A O 1
ATOM 949 N N . ALA A 1 123 ? -2.527 -11.451 17.168 1.00 96.38 123 ALA A N 1
ATOM 950 C CA . ALA A 1 123 ? -3.239 -12.654 17.611 1.00 96.38 123 ALA A CA 1
ATOM 951 C C . ALA A 1 123 ? -2.527 -13.980 17.309 1.00 96.38 123 ALA A C 1
ATOM 953 O O . ALA A 1 123 ? -2.865 -15.005 17.905 1.00 96.38 123 ALA A O 1
ATOM 954 N N . TRP A 1 124 ? -1.608 -14.027 16.342 1.00 97.12 124 TRP A N 1
ATOM 955 C CA . TRP A 1 124 ? -1.010 -15.288 15.902 1.00 97.12 124 TRP A CA 1
ATOM 956 C C . TRP A 1 124 ? 0.281 -15.613 16.659 1.00 97.12 124 TRP A C 1
ATOM 958 O O . TRP A 1 124 ? 1.090 -14.727 16.921 1.00 97.12 124 TRP A O 1
ATOM 968 N N . PRO A 1 125 ? 0.546 -16.901 16.950 1.00 97.19 125 PRO A N 1
ATOM 969 C CA . PRO A 1 125 ? 1.824 -17.307 17.518 1.00 97.19 125 PRO A CA 1
ATOM 970 C C . PRO A 1 125 ? 2.954 -17.128 16.496 1.00 97.19 125 PRO A C 1
ATOM 972 O O . PRO A 1 125 ? 2.752 -17.318 15.291 1.00 97.19 125 PRO A O 1
ATOM 975 N N . LEU A 1 126 ? 4.174 -16.881 16.985 1.00 95.81 126 LEU A N 1
ATOM 976 C CA . LEU A 1 126 ? 5.360 -16.607 16.161 1.00 95.81 126 LEU A CA 1
ATOM 977 C C . LEU A 1 126 ? 5.571 -17.626 15.030 1.00 95.81 126 LEU A C 1
ATOM 979 O O . LEU A 1 126 ? 5.815 -17.249 13.890 1.00 95.81 126 LEU A O 1
ATOM 983 N N . ARG A 1 127 ? 5.400 -18.926 15.301 1.00 96.94 127 ARG A N 1
ATOM 984 C CA . ARG A 1 127 ? 5.539 -19.982 14.280 1.00 96.94 127 ARG A CA 1
ATOM 985 C C . ARG A 1 127 ? 4.600 -19.785 13.087 1.00 96.94 127 ARG A C 1
ATOM 987 O O . ARG A 1 127 ? 4.967 -20.101 11.957 1.00 96.94 127 ARG A O 1
ATOM 994 N N . ARG A 1 128 ? 3.374 -19.315 13.331 1.00 97.12 128 ARG A N 1
ATOM 995 C CA . ARG A 1 128 ? 2.395 -19.054 12.270 1.00 97.12 128 ARG A CA 1
ATOM 996 C C . ARG A 1 128 ? 2.775 -17.801 11.486 1.00 97.12 128 ARG A C 1
ATOM 998 O O . ARG A 1 128 ? 2.696 -17.844 10.264 1.00 97.12 128 ARG A O 1
ATOM 1005 N N . LEU A 1 129 ? 3.240 -16.753 12.170 1.00 94.81 129 LEU A N 1
ATOM 1006 C CA . LEU A 1 129 ? 3.758 -15.537 11.536 1.00 94.81 129 LEU A CA 1
ATOM 1007 C C . LEU A 1 129 ? 4.942 -15.845 10.617 1.00 94.81 129 LEU A C 1
ATOM 1009 O O . LEU A 1 129 ? 4.882 -15.512 9.444 1.00 94.81 129 LEU A O 1
ATOM 1013 N N . VAL A 1 130 ? 5.947 -16.586 11.094 1.00 95.12 130 VAL A N 1
ATOM 1014 C CA . VAL A 1 130 ? 7.120 -16.971 10.286 1.00 95.12 130 VAL A CA 1
ATOM 1015 C C . VAL A 1 130 ? 6.710 -17.728 9.022 1.00 95.12 130 VAL A C 1
ATOM 1017 O O . VAL A 1 130 ? 7.142 -17.384 7.926 1.00 95.12 130 VAL A O 1
ATOM 1020 N N . ARG A 1 131 ? 5.838 -18.738 9.147 1.00 96.12 131 ARG A N 1
ATOM 1021 C CA . ARG A 1 131 ? 5.338 -19.499 7.987 1.00 96.12 131 ARG A CA 1
ATOM 1022 C C . ARG A 1 131 ? 4.617 -18.612 6.983 1.00 96.12 131 ARG A C 1
ATOM 1024 O O . ARG A 1 131 ? 4.780 -18.784 5.781 1.00 96.12 131 ARG A O 1
ATOM 1031 N N . TRP A 1 132 ? 3.812 -17.688 7.489 1.00 92.81 132 TRP A N 1
ATOM 1032 C CA . TRP A 1 132 ? 3.056 -16.769 6.661 1.00 92.81 132 TRP A CA 1
ATOM 1033 C C . TRP A 1 132 ? 3.966 -15.755 5.960 1.00 92.81 132 TRP A C 1
ATOM 1035 O O . TRP A 1 132 ? 3.829 -15.575 4.758 1.00 92.81 132 TRP A O 1
ATOM 1045 N N . SER A 1 133 ? 4.961 -15.190 6.649 1.00 91.69 133 SER A N 1
ATOM 1046 C CA . SER A 1 133 ? 5.969 -14.311 6.047 1.00 91.69 133 SER A CA 1
ATOM 1047 C C . SER A 1 133 ? 6.778 -15.017 4.957 1.00 91.69 133 SER A C 1
ATOM 1049 O O . SER A 1 133 ? 7.008 -14.430 3.906 1.00 91.69 133 SER A O 1
ATOM 1051 N N . VAL A 1 134 ? 7.164 -16.284 5.164 1.00 93.31 134 VAL A N 1
ATOM 1052 C CA . VAL A 1 134 ? 7.842 -17.089 4.128 1.00 93.31 134 VAL A CA 1
ATOM 1053 C C . VAL A 1 134 ? 6.941 -17.276 2.907 1.00 93.31 134 VAL A C 1
ATOM 1055 O O . VAL A 1 134 ? 7.404 -17.110 1.783 1.00 93.31 134 VAL A O 1
ATOM 1058 N N . LEU A 1 135 ? 5.654 -17.578 3.113 1.00 93.50 135 LEU A N 1
ATOM 1059 C CA . LEU A 1 135 ? 4.698 -17.732 2.016 1.00 93.50 135 LEU A CA 1
ATOM 1060 C C . LEU A 1 135 ? 4.497 -16.419 1.246 1.00 93.50 135 LEU A C 1
ATOM 1062 O O . LEU A 1 135 ? 4.577 -16.421 0.022 1.00 93.50 135 LEU A O 1
ATOM 1066 N N . VAL A 1 136 ? 4.275 -15.307 1.952 1.00 90.81 136 VAL A N 1
ATOM 1067 C CA . VAL A 1 136 ? 4.115 -13.976 1.343 1.00 90.81 136 VAL A CA 1
ATOM 1068 C C . VAL A 1 136 ? 5.374 -13.590 0.568 1.00 90.81 136 VAL A C 1
ATOM 1070 O O . VAL A 1 136 ? 5.267 -13.168 -0.577 1.00 90.81 136 VAL A O 1
ATOM 1073 N N . GLY A 1 137 ? 6.564 -13.801 1.140 1.00 91.44 137 GLY A N 1
ATOM 1074 C CA . GLY A 1 137 ? 7.835 -13.532 0.466 1.00 91.44 137 GLY A CA 1
ATOM 1075 C C . GLY A 1 137 ? 8.052 -14.393 -0.781 1.00 91.44 137 GLY A C 1
ATOM 1076 O O . GLY A 1 137 ? 8.510 -13.882 -1.798 1.00 91.44 137 GLY A O 1
ATOM 1077 N N . ALA A 1 138 ? 7.679 -15.675 -0.741 1.00 91.94 138 ALA A N 1
ATOM 1078 C CA . ALA A 1 138 ? 7.769 -16.562 -1.901 1.00 91.94 138 ALA A CA 1
ATOM 1079 C C . ALA A 1 138 ? 6.812 -16.135 -3.026 1.00 91.94 138 ALA A C 1
ATOM 1081 O O . ALA A 1 138 ? 7.224 -16.052 -4.181 1.00 91.94 138 ALA A O 1
ATOM 1082 N N . VAL A 1 139 ? 5.558 -15.813 -2.690 1.00 93.25 139 VAL A N 1
ATOM 1083 C CA . VAL A 1 139 ? 4.573 -15.297 -3.655 1.00 93.25 139 VAL A CA 1
ATOM 1084 C C . VAL A 1 139 ? 5.039 -13.966 -4.241 1.00 93.25 139 VAL A C 1
ATOM 1086 O O . VAL A 1 139 ? 4.970 -13.777 -5.452 1.00 93.25 139 VAL A O 1
ATOM 1089 N N . TRP A 1 140 ? 5.573 -13.071 -3.408 1.00 92.38 140 TRP A N 1
ATOM 1090 C CA . TRP A 1 140 ? 6.100 -11.790 -3.863 1.00 92.38 140 TRP A CA 1
ATOM 1091 C C . TRP A 1 140 ? 7.319 -11.954 -4.778 1.00 92.38 140 TRP A C 1
ATOM 1093 O O . TRP A 1 140 ? 7.409 -11.281 -5.797 1.00 92.38 140 TRP A O 1
ATOM 1103 N N . GLY A 1 141 ? 8.214 -12.898 -4.480 1.00 91.75 141 GLY A N 1
ATOM 1104 C CA . GLY A 1 141 ? 9.333 -13.233 -5.362 1.00 91.75 141 GLY A CA 1
ATOM 1105 C C . GLY A 1 141 ? 8.876 -13.769 -6.722 1.00 91.75 141 GLY A C 1
ATOM 1106 O O . GLY A 1 141 ? 9.436 -13.387 -7.745 1.00 91.75 141 GLY A O 1
ATOM 1107 N N . ILE A 1 142 ? 7.829 -14.604 -6.759 1.00 91.44 142 ILE A N 1
ATOM 1108 C CA . ILE A 1 142 ? 7.226 -15.075 -8.019 1.00 91.44 142 ILE A CA 1
ATOM 1109 C C . ILE A 1 142 ? 6.617 -13.902 -8.793 1.00 91.44 142 ILE A C 1
ATOM 1111 O O . ILE A 1 142 ? 6.862 -13.772 -9.989 1.00 91.44 142 ILE A O 1
ATOM 1115 N N . TRP A 1 143 ? 5.876 -13.026 -8.111 1.00 91.50 143 TRP A N 1
ATOM 1116 C CA . TRP A 1 143 ? 5.324 -11.805 -8.699 1.00 91.50 143 TRP A CA 1
ATOM 1117 C C . TRP A 1 143 ? 6.419 -10.881 -9.258 1.00 91.50 143 TRP A C 1
ATOM 1119 O O . TRP A 1 143 ? 6.310 -10.383 -10.371 1.00 91.50 143 TRP A O 1
ATOM 1129 N N . ALA A 1 144 ? 7.542 -10.720 -8.557 1.00 91.25 144 ALA A N 1
ATOM 1130 C CA . ALA A 1 144 ? 8.662 -9.908 -9.033 1.00 91.25 144 ALA A CA 1
ATOM 1131 C C . ALA A 1 144 ? 9.212 -10.382 -10.392 1.00 91.25 144 ALA A C 1
ATOM 1133 O O . ALA A 1 144 ? 9.674 -9.574 -11.198 1.00 91.25 144 ALA A O 1
ATOM 1134 N N . ILE A 1 145 ? 9.149 -11.691 -10.661 1.00 89.69 145 ILE A N 1
ATOM 1135 C CA . ILE A 1 145 ? 9.621 -12.293 -11.912 1.00 89.69 145 ILE A CA 1
ATOM 1136 C C . ILE A 1 145 ? 8.667 -11.995 -13.076 1.00 89.69 145 ILE A C 1
ATOM 1138 O O . ILE A 1 145 ? 9.118 -11.975 -14.220 1.00 89.69 145 ILE A O 1
ATOM 1142 N N . THR A 1 146 ? 7.374 -11.742 -12.835 1.00 90.19 146 THR A N 1
ATOM 1143 C CA . THR A 1 146 ? 6.409 -11.540 -13.930 1.00 90.19 146 THR A CA 1
ATOM 1144 C C . THR A 1 146 ? 6.630 -10.231 -14.686 1.00 90.19 146 THR A C 1
ATOM 1146 O O . THR A 1 146 ? 6.310 -10.179 -15.873 1.00 90.19 146 THR A O 1
ATOM 1149 N N . TRP A 1 147 ? 7.256 -9.224 -14.062 1.00 89.00 147 TRP A N 1
ATOM 1150 C CA . TRP A 1 147 ? 7.601 -7.942 -14.700 1.00 89.00 147 TRP A CA 1
ATOM 1151 C C . TRP A 1 147 ? 8.520 -8.094 -15.914 1.00 89.00 147 TRP A C 1
ATOM 1153 O O . TRP A 1 147 ? 8.196 -7.570 -16.974 1.00 89.00 147 TRP A O 1
ATOM 1163 N N . ARG A 1 148 ? 9.533 -8.966 -15.816 1.00 88.56 148 ARG A N 1
ATOM 1164 C CA . ARG A 1 148 ? 9.681 -10.088 -16.756 1.00 88.56 148 ARG A CA 1
ATOM 1165 C C . ARG A 1 148 ? 9.136 -9.885 -18.172 1.00 88.56 148 ARG A C 1
ATOM 1167 O O . ARG A 1 148 ? 9.771 -9.402 -19.107 1.00 88.56 148 ARG A O 1
ATOM 1174 N N . ALA A 1 149 ? 7.917 -10.388 -18.290 1.00 87.19 149 ALA A N 1
ATOM 1175 C CA . ALA A 1 149 ? 7.166 -10.524 -19.516 1.00 87.19 149 ALA A CA 1
ATOM 1176 C C . ALA A 1 149 ? 6.506 -9.213 -19.962 1.00 87.19 149 ALA A C 1
ATOM 1178 O O . ALA A 1 149 ? 6.120 -9.120 -21.121 1.00 87.19 149 ALA A O 1
ATOM 1179 N N . GLN A 1 150 ? 6.354 -8.235 -19.066 1.00 83.88 150 GLN A N 1
ATOM 1180 C CA . GLN A 1 150 ? 5.661 -6.979 -19.353 1.00 83.88 150 GLN A CA 1
ATOM 1181 C C . GLN A 1 150 ? 6.600 -5.901 -19.896 1.00 83.88 150 GLN A C 1
ATOM 1183 O O . GLN A 1 150 ? 6.271 -5.269 -20.893 1.00 83.88 150 GLN A O 1
ATOM 1188 N N . ASP A 1 151 ? 7.770 -5.704 -19.287 1.00 85.75 151 ASP A N 1
ATOM 1189 C CA . ASP A 1 151 ? 8.692 -4.618 -19.657 1.00 85.75 151 ASP A CA 1
ATOM 1190 C C . ASP A 1 151 ? 10.129 -5.098 -19.944 1.00 85.75 151 ASP A C 1
ATOM 1192 O O . ASP A 1 151 ? 11.041 -4.292 -20.125 1.00 85.75 151 ASP A O 1
ATOM 1196 N N . GLY A 1 152 ? 10.354 -6.418 -19.989 1.00 86.88 152 GLY A N 1
ATOM 1197 C CA . GLY A 1 152 ? 11.658 -7.021 -20.294 1.00 86.88 152 GLY A CA 1
ATOM 1198 C C . GLY A 1 152 ? 12.694 -6.896 -19.173 1.00 86.88 152 GLY A C 1
ATOM 1199 O O . GLY A 1 152 ? 13.831 -7.353 -19.318 1.00 86.88 152 GLY A O 1
ATOM 1200 N N . SER A 1 153 ? 12.316 -6.294 -18.051 1.00 84.12 153 SER A N 1
ATOM 1201 C CA . SER A 1 153 ? 13.180 -6.096 -16.898 1.00 84.12 153 SER A CA 1
ATOM 1202 C C . SER A 1 153 ? 13.616 -7.405 -16.238 1.00 84.12 153 SER A C 1
ATOM 1204 O O . SER A 1 153 ? 12.925 -8.421 -16.254 1.00 84.12 153 SER A O 1
ATOM 1206 N N . TRP A 1 154 ? 14.772 -7.380 -15.582 1.00 83.56 154 TRP A N 1
ATOM 1207 C CA . TRP A 1 154 ? 15.245 -8.485 -14.756 1.00 83.56 154 TRP A CA 1
ATOM 1208 C C . TRP A 1 154 ? 15.595 -7.966 -13.369 1.00 83.56 154 TRP A C 1
ATOM 1210 O O . TRP A 1 154 ? 16.382 -7.030 -13.244 1.00 83.56 154 TRP A O 1
ATOM 1220 N N . THR A 1 155 ? 15.036 -8.592 -12.333 1.00 84.62 155 THR A N 1
ATOM 1221 C CA . THR A 1 155 ? 15.349 -8.279 -10.936 1.00 84.62 155 THR A CA 1
ATOM 1222 C C . THR A 1 155 ? 16.214 -9.407 -10.365 1.00 84.62 155 THR A C 1
ATOM 1224 O O . THR A 1 155 ? 15.685 -10.473 -10.043 1.00 84.62 155 THR A O 1
ATOM 1227 N N . PRO A 1 156 ? 17.542 -9.221 -10.232 1.00 88.06 156 PRO A N 1
ATOM 1228 C CA . PRO A 1 156 ? 18.398 -10.199 -9.571 1.00 88.06 156 PRO A CA 1
ATOM 1229 C C . PRO A 1 156 ? 17.925 -10.482 -8.142 1.00 88.06 156 PRO A C 1
ATOM 1231 O O . PRO A 1 156 ? 17.452 -9.579 -7.452 1.00 88.06 156 PRO A O 1
ATOM 1234 N N . ILE A 1 157 ? 18.127 -11.712 -7.660 1.00 88.56 157 ILE A N 1
ATOM 1235 C CA . ILE A 1 157 ? 17.714 -12.127 -6.305 1.00 88.56 157 ILE A CA 1
ATOM 1236 C C . ILE A 1 157 ? 18.310 -11.211 -5.226 1.00 88.56 157 ILE A C 1
ATOM 1238 O O . ILE A 1 157 ? 17.634 -10.885 -4.255 1.00 88.56 157 ILE A O 1
ATOM 1242 N N . SER A 1 158 ? 19.555 -10.760 -5.397 1.00 90.62 158 SER A N 1
ATOM 1243 C CA . SER A 1 158 ? 20.208 -9.827 -4.471 1.00 90.62 158 SER A CA 1
ATOM 1244 C C . SER A 1 158 ? 19.528 -8.456 -4.443 1.00 90.62 158 SER A C 1
ATOM 1246 O O . SER A 1 158 ? 19.274 -7.923 -3.365 1.00 90.62 158 SER A O 1
ATOM 1248 N N . SER A 1 159 ? 19.187 -7.907 -5.612 1.00 89.94 159 SER A N 1
ATOM 1249 C CA . SER A 1 159 ? 18.461 -6.640 -5.740 1.00 89.94 159 SER A CA 1
ATOM 1250 C C . SER A 1 159 ? 17.052 -6.740 -5.157 1.00 89.94 159 SER A C 1
ATOM 1252 O O . SER A 1 159 ? 16.644 -5.855 -4.408 1.00 89.94 159 SER A O 1
ATOM 1254 N N . PHE A 1 160 ? 16.341 -7.838 -5.436 1.00 91.94 160 PHE A N 1
ATOM 1255 C CA . PHE A 1 160 ? 15.042 -8.125 -4.826 1.00 91.94 160 PHE A CA 1
ATOM 1256 C C . PHE A 1 160 ? 15.158 -8.225 -3.303 1.00 91.94 160 PHE A C 1
ATOM 1258 O O . PHE A 1 160 ? 14.392 -7.588 -2.593 1.00 91.94 160 PHE A O 1
ATOM 1265 N N . GLY A 1 161 ? 16.144 -8.967 -2.791 1.00 92.31 161 GLY A N 1
ATOM 1266 C CA . GLY A 1 161 ? 16.378 -9.110 -1.357 1.00 92.31 161 GLY A CA 1
ATOM 1267 C C . GLY A 1 161 ? 16.612 -7.763 -0.676 1.00 92.31 161 GLY A C 1
ATOM 1268 O O . GLY A 1 161 ? 15.950 -7.457 0.311 1.00 92.31 161 GLY A O 1
ATOM 1269 N N . PHE A 1 162 ? 17.495 -6.926 -1.229 1.00 93.06 162 PHE A N 1
ATOM 1270 C CA . PHE A 1 162 ? 17.753 -5.583 -0.701 1.00 93.06 162 PHE A CA 1
ATOM 1271 C C . PHE A 1 162 ? 16.486 -4.718 -0.686 1.00 93.06 162 PHE A C 1
ATOM 1273 O O . PHE A 1 162 ? 16.164 -4.103 0.332 1.00 93.06 162 PHE A O 1
ATOM 1280 N N . PHE A 1 163 ? 15.734 -4.722 -1.787 1.00 93.44 163 PHE A N 1
ATOM 1281 C CA . PHE A 1 163 ? 14.480 -3.984 -1.900 1.00 93.44 163 PHE A CA 1
ATOM 1282 C C . PHE A 1 163 ? 13.426 -4.479 -0.897 1.00 93.44 163 PHE A C 1
ATOM 1284 O O . PHE A 1 163 ? 12.805 -3.680 -0.197 1.00 93.44 163 PHE A O 1
ATOM 1291 N N . ALA A 1 164 ? 13.281 -5.798 -0.760 1.00 93.56 164 ALA A N 1
ATOM 1292 C CA . ALA A 1 164 ? 12.356 -6.429 0.170 1.00 93.56 164 ALA A CA 1
ATOM 1293 C C . ALA A 1 164 ? 12.686 -6.108 1.633 1.00 93.56 164 ALA A C 1
ATOM 1295 O O . ALA A 1 164 ? 11.783 -5.789 2.408 1.00 93.56 164 ALA A O 1
ATOM 1296 N N . PHE A 1 165 ? 13.969 -6.129 2.013 1.00 93.12 165 PHE A N 1
ATOM 1297 C CA . PHE A 1 165 ? 14.397 -5.713 3.351 1.00 93.12 165 PHE A CA 1
ATOM 1298 C C . PHE A 1 165 ? 14.134 -4.225 3.603 1.00 93.12 165 PHE A C 1
ATOM 1300 O O . PHE A 1 165 ? 13.676 -3.876 4.690 1.00 93.12 165 PHE A O 1
ATOM 1307 N N . GLY A 1 166 ? 14.359 -3.359 2.610 1.00 93.12 166 GLY A N 1
ATOM 1308 C CA . GLY A 1 166 ? 14.024 -1.936 2.701 1.00 93.12 166 GLY A CA 1
ATOM 1309 C C . GLY A 1 166 ? 12.527 -1.703 2.924 1.00 93.12 166 GLY A C 1
ATOM 1310 O O . GLY A 1 166 ? 12.143 -0.992 3.851 1.00 93.12 166 GLY A O 1
ATOM 1311 N N . ALA A 1 167 ? 11.674 -2.368 2.143 1.00 93.06 167 ALA A N 1
ATOM 1312 C CA . ALA A 1 167 ? 10.222 -2.298 2.300 1.00 93.06 167 ALA A CA 1
ATOM 1313 C C . ALA A 1 167 ? 9.758 -2.822 3.672 1.00 93.06 167 ALA A C 1
ATOM 1315 O O . ALA A 1 167 ? 8.921 -2.203 4.329 1.00 93.06 167 ALA A O 1
ATOM 1316 N N . ALA A 1 168 ? 10.341 -3.926 4.149 1.00 91.25 168 ALA A N 1
ATOM 1317 C CA . ALA A 1 168 ? 10.054 -4.462 5.477 1.00 91.25 168 ALA A CA 1
ATOM 1318 C C . ALA A 1 168 ? 10.494 -3.508 6.601 1.00 91.25 168 ALA A C 1
ATOM 1320 O O . ALA A 1 168 ? 9.784 -3.377 7.595 1.00 91.25 168 ALA A O 1
ATOM 1321 N N . ALA A 1 169 ? 11.623 -2.809 6.448 1.00 90.81 169 ALA A N 1
ATOM 1322 C CA . ALA A 1 169 ? 12.070 -1.813 7.419 1.00 90.81 169 ALA A CA 1
ATOM 1323 C C . ALA A 1 169 ? 11.080 -0.643 7.530 1.00 90.81 169 ALA A C 1
ATOM 1325 O O . ALA A 1 169 ? 10.771 -0.214 8.640 1.00 90.81 169 ALA A O 1
ATOM 1326 N N . VAL A 1 170 ? 10.517 -0.180 6.407 1.00 89.75 170 VAL A N 1
ATOM 1327 C CA . VAL A 1 170 ? 9.459 0.846 6.406 1.00 89.75 170 VAL A CA 1
ATOM 1328 C C . VAL A 1 170 ? 8.230 0.378 7.195 1.00 89.75 170 VAL A C 1
ATOM 1330 O O . VAL A 1 170 ? 7.697 1.153 7.982 1.00 89.75 170 VAL A O 1
ATOM 1333 N N . LEU A 1 171 ? 7.826 -0.892 7.061 1.00 88.62 171 LEU A N 1
ATOM 1334 C CA . LEU A 1 171 ? 6.698 -1.460 7.819 1.00 88.62 171 LEU A CA 1
ATOM 1335 C C . LEU A 1 171 ? 6.945 -1.581 9.328 1.00 88.62 171 LEU A C 1
ATOM 1337 O O . LEU A 1 171 ? 5.989 -1.653 10.088 1.00 88.62 171 LEU A O 1
ATOM 1341 N N . VAL A 1 172 ? 8.201 -1.674 9.767 1.00 84.62 172 VAL A N 1
ATOM 1342 C CA . VAL A 1 172 ? 8.540 -1.728 11.200 1.00 84.62 172 VAL A CA 1
ATOM 1343 C C . VAL A 1 172 ? 8.567 -0.326 11.813 1.00 84.62 172 VAL A C 1
ATOM 1345 O O . VAL A 1 172 ? 8.304 -0.172 13.005 1.00 84.62 172 VAL A O 1
ATOM 1348 N N . LEU A 1 173 ? 8.919 0.684 11.015 1.00 76.00 173 LEU A N 1
ATOM 1349 C CA . LEU A 1 173 ? 9.054 2.072 11.459 1.00 76.00 173 LEU A CA 1
ATOM 1350 C C . LEU A 1 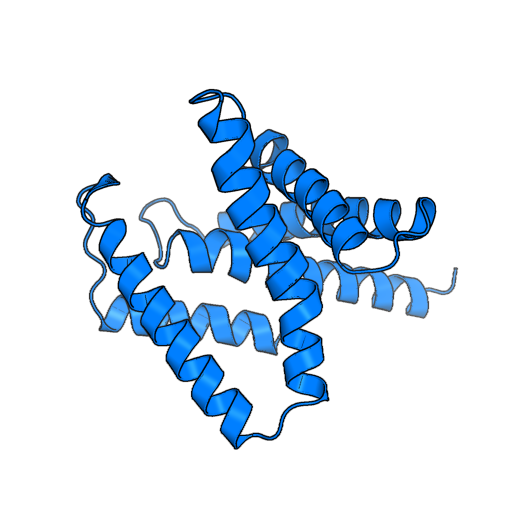173 ? 7.745 2.871 11.390 1.00 76.00 173 LEU A C 1
ATOM 1352 O O . LEU A 1 173 ? 7.612 3.847 12.130 1.00 76.00 173 LEU A O 1
ATOM 1356 N N . GLY A 1 174 ? 6.829 2.497 10.492 1.00 66.38 174 GLY A N 1
ATOM 1357 C CA . GLY A 1 174 ? 5.477 3.058 10.392 1.00 66.38 174 GLY A CA 1
ATOM 1358 C C . GLY A 1 174 ? 4.508 2.351 11.322 1.00 66.38 174 GLY A C 1
ATOM 1359 O O . GLY A 1 174 ? 3.861 3.053 12.129 1.00 66.38 174 GLY A O 1
#

pLDDT: mean 92.68, std 4.28, range [66.38, 97.75]